Protein AF-A0A840BZ59-F1 (afdb_monomer_lite)

Structure (mmCIF, N/CA/C/O backbone):
data_AF-A0A840BZ59-F1
#
_entry.id   AF-A0A840BZ59-F1
#
loop_
_atom_site.group_PDB
_atom_site.id
_atom_site.type_symbol
_atom_site.label_atom_id
_atom_site.label_alt_id
_atom_site.label_comp_id
_atom_site.label_asym_id
_atom_site.label_entity_id
_atom_site.label_seq_id
_atom_site.pdbx_PDB_ins_code
_atom_site.Cartn_x
_atom_site.Cartn_y
_atom_site.Cartn_z
_atom_site.occupancy
_atom_site.B_iso_or_equiv
_atom_site.auth_seq_id
_atom_site.auth_comp_id
_atom_site.auth_asym_id
_atom_site.auth_atom_id
_atom_site.pdbx_PDB_model_num
ATOM 1 N N . MET A 1 1 ? -23.584 17.702 27.011 1.00 47.75 1 MET A N 1
ATOM 2 C CA . MET A 1 1 ? -23.099 17.099 25.749 1.00 47.75 1 MET A CA 1
ATOM 3 C C . MET A 1 1 ? -23.8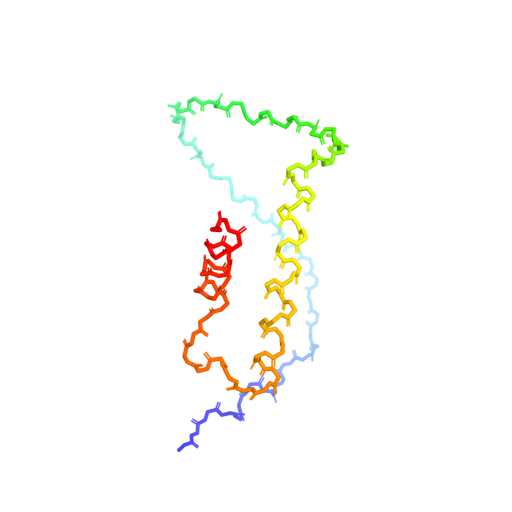86 17.718 24.596 1.00 47.75 1 MET A C 1
ATOM 5 O O . MET A 1 1 ? -24.965 17.242 24.283 1.00 47.75 1 MET A O 1
ATOM 9 N N . ALA A 1 2 ? -23.439 18.863 24.069 1.00 44.09 2 ALA A N 1
ATOM 10 C CA . ALA A 1 2 ? -24.236 19.712 23.179 1.00 44.09 2 ALA A CA 1
ATOM 11 C C . ALA A 1 2 ? -23.337 20.476 22.198 1.00 44.09 2 ALA A C 1
ATOM 13 O O . ALA A 1 2 ? -22.624 21.362 22.647 1.00 44.09 2 ALA A O 1
ATOM 14 N N . THR A 1 3 ? -23.405 20.159 20.896 1.00 49.91 3 THR A N 1
ATOM 15 C CA . THR A 1 3 ? -22.969 21.058 19.794 1.00 49.91 3 THR A CA 1
ATOM 16 C C . THR A 1 3 ? -23.391 20.617 18.375 1.00 49.91 3 THR A C 1
ATOM 18 O O . THR A 1 3 ? -23.003 21.261 17.410 1.00 49.91 3 THR A O 1
ATOM 21 N N . PHE A 1 4 ? -24.226 19.583 18.192 1.00 45.78 4 PHE A N 1
ATOM 22 C CA . PHE A 1 4 ? -24.599 19.070 16.855 1.00 45.78 4 PHE A CA 1
ATOM 23 C C . PHE A 1 4 ? -25.884 19.658 16.223 1.00 45.78 4 PHE A C 1
ATOM 25 O O . PHE A 1 4 ? -26.372 19.112 15.243 1.00 45.78 4 PHE A O 1
ATOM 32 N N . ALA A 1 5 ? -26.460 20.757 16.727 1.00 48.09 5 ALA A N 1
ATOM 33 C CA . ALA A 1 5 ? -27.855 21.103 16.388 1.00 48.09 5 ALA A CA 1
ATOM 34 C C . ALA A 1 5 ? -28.165 22.567 15.996 1.00 48.09 5 ALA A C 1
ATOM 36 O O . ALA A 1 5 ? -29.312 22.980 16.149 1.00 48.09 5 ALA A O 1
ATOM 37 N N . ARG A 1 6 ? -27.213 23.397 15.528 1.00 53.44 6 ARG A N 1
ATOM 38 C CA . ARG A 1 6 ? -27.494 24.850 15.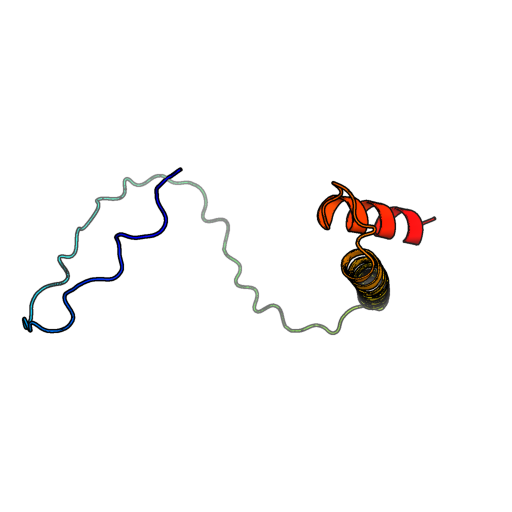351 1.00 53.44 6 ARG A CA 1
ATOM 39 C C . ARG A 1 6 ? -26.964 25.583 14.112 1.00 53.44 6 ARG A C 1
ATOM 41 O O . ARG A 1 6 ? -26.981 26.805 14.120 1.00 53.44 6 ARG A O 1
ATOM 48 N N . LEU A 1 7 ? -26.561 24.917 13.031 1.00 47.31 7 LEU A N 1
ATOM 49 C CA . LEU A 1 7 ? -26.137 25.634 11.804 1.00 47.31 7 LEU A CA 1
ATOM 50 C C . LEU A 1 7 ? -26.870 25.185 10.531 1.00 47.31 7 LEU A C 1
ATOM 52 O O . LEU A 1 7 ? -26.397 25.381 9.421 1.00 47.31 7 LEU A O 1
ATOM 56 N N . ALA A 1 8 ? -28.066 24.622 10.704 1.00 48.78 8 ALA A N 1
ATOM 57 C CA . ALA A 1 8 ? -29.017 24.341 9.635 1.00 48.78 8 ALA A CA 1
ATOM 58 C C . ALA A 1 8 ? -30.270 25.209 9.821 1.00 48.78 8 ALA A C 1
ATOM 60 O O . ALA A 1 8 ? -31.324 24.704 10.202 1.00 48.78 8 ALA A O 1
ATOM 61 N N . ARG A 1 9 ? -30.163 26.529 9.622 1.00 51.72 9 ARG A N 1
ATOM 62 C CA . ARG A 1 9 ? -31.343 27.389 9.445 1.00 51.72 9 ARG A CA 1
ATOM 63 C C . ARG A 1 9 ? -30.968 28.733 8.825 1.00 51.72 9 ARG A C 1
ATOM 65 O O . ARG A 1 9 ? -30.323 29.524 9.492 1.00 51.72 9 ARG A O 1
ATOM 72 N N . ALA A 1 10 ? -31.490 28.963 7.617 1.00 44.69 10 ALA A N 1
ATOM 73 C CA . ALA A 1 10 ? -31.792 30.272 7.025 1.00 44.69 10 ALA A CA 1
ATOM 74 C C . ALA A 1 10 ? -30.577 31.193 6.754 1.00 44.69 10 ALA A C 1
ATOM 76 O O . ALA A 1 10 ? -29.826 31.533 7.648 1.00 44.69 10 ALA A O 1
ATOM 77 N N . CYS A 1 11 ? -30.285 31.654 5.542 1.00 40.81 11 CYS A N 1
ATOM 78 C CA . CYS A 1 11 ? -31.188 32.141 4.510 1.00 40.81 11 CYS A CA 1
ATOM 79 C C . CYS A 1 11 ? -30.654 31.768 3.123 1.00 40.81 11 CYS A C 1
ATOM 81 O O . CYS A 1 11 ? -29.609 32.250 2.692 1.00 40.81 11 CYS A O 1
ATOM 83 N N . LEU A 1 12 ? -31.414 30.943 2.409 1.00 53.41 12 LEU A N 1
ATOM 84 C CA . LEU A 1 12 ? -31.445 30.984 0.954 1.00 53.41 12 LEU A CA 1
ATOM 85 C C . LEU A 1 12 ? -32.395 32.133 0.572 1.00 53.41 12 LEU A C 1
ATOM 87 O O . LEU A 1 12 ? -33.468 32.228 1.162 1.00 53.41 12 LEU A O 1
ATOM 91 N N . ALA A 1 13 ? -32.004 32.926 -0.428 1.00 47.84 13 ALA A N 1
ATOM 92 C CA . ALA A 1 13 ? -32.750 34.010 -1.086 1.00 47.84 13 ALA A CA 1
ATOM 93 C C . ALA A 1 13 ? -32.643 35.423 -0.474 1.00 47.84 13 ALA A C 1
ATOM 95 O O . ALA A 1 13 ? -33.446 35.821 0.361 1.00 47.84 13 ALA A O 1
ATOM 96 N N . ALA A 1 14 ? -31.713 36.220 -1.007 1.00 43.12 14 ALA A N 1
ATOM 97 C CA . ALA A 1 14 ? -31.961 37.619 -1.368 1.00 43.12 14 ALA A CA 1
ATOM 98 C C . ALA A 1 14 ? -30.859 38.102 -2.324 1.00 43.12 14 ALA A C 1
ATOM 100 O O . ALA A 1 14 ? -29.669 37.946 -2.066 1.00 43.12 14 ALA A O 1
ATOM 101 N N . ALA A 1 15 ? -31.292 38.633 -3.459 1.00 49.75 15 ALA A N 1
ATOM 102 C CA . ALA A 1 15 ? -30.482 39.176 -4.533 1.00 49.75 15 ALA A CA 1
ATOM 103 C C . ALA A 1 15 ? -29.671 40.417 -4.119 1.00 49.75 15 ALA A C 1
ATOM 105 O O . ALA A 1 15 ? -30.148 41.203 -3.312 1.00 49.75 15 ALA A O 1
ATOM 106 N N . CYS A 1 16 ? -28.504 40.603 -4.747 1.00 46.84 16 CYS A N 1
ATOM 107 C CA . CYS A 1 16 ? -27.899 41.886 -5.151 1.00 46.84 16 CYS A CA 1
ATOM 108 C C . CYS A 1 16 ? -26.703 41.534 -6.062 1.00 46.84 16 CYS A C 1
ATOM 110 O O . CYS A 1 16 ? -25.722 40.958 -5.608 1.00 46.84 16 CYS A O 1
ATOM 112 N N . LEU A 1 17 ? -26.857 41.540 -7.389 1.00 47.06 17 LEU A N 1
ATOM 113 C CA . LEU A 1 17 ? -26.545 42.683 -8.260 1.00 47.06 17 LEU A CA 1
ATOM 114 C C . LEU A 1 17 ? -25.190 43.344 -7.945 1.00 47.06 17 LEU A C 1
ATOM 116 O O . LEU A 1 17 ? -25.078 44.085 -6.983 1.00 47.06 17 LEU A O 1
ATOM 120 N N . ALA A 1 18 ? -24.238 43.101 -8.852 1.00 45.66 18 ALA A N 1
ATOM 121 C CA . ALA A 1 18 ? -23.255 44.049 -9.382 1.00 45.66 18 ALA A CA 1
ATOM 122 C C . ALA A 1 18 ? -22.259 44.774 -8.436 1.00 45.66 18 ALA A C 1
ATOM 124 O O . ALA A 1 18 ? -22.640 45.504 -7.533 1.00 45.66 18 ALA A O 1
ATOM 125 N N . LEU A 1 19 ? -20.983 44.714 -8.865 1.00 48.62 19 LEU A N 1
ATOM 126 C CA . LEU A 1 19 ? -19.853 45.636 -8.609 1.00 48.62 19 LEU A CA 1
ATOM 127 C C . LEU A 1 19 ? -19.074 45.491 -7.281 1.00 48.62 19 LEU A C 1
ATOM 129 O O . LEU A 1 19 ? -19.669 45.355 -6.221 1.00 48.62 19 LEU A O 1
ATOM 133 N N . PRO A 1 20 ? -17.745 45.721 -7.286 1.00 50.59 20 PRO A N 1
ATOM 134 C CA . PRO A 1 20 ? -16.738 45.319 -8.265 1.00 50.59 20 PRO A CA 1
ATOM 135 C C . PRO A 1 20 ? -15.613 44.502 -7.597 1.00 50.59 20 PRO A C 1
ATOM 137 O O . PRO A 1 20 ? -15.330 44.621 -6.406 1.00 50.59 20 PRO A O 1
ATOM 140 N N . PHE A 1 21 ? -14.924 43.690 -8.394 1.00 54.88 21 PHE A N 1
ATOM 141 C CA . PHE A 1 21 ? -13.644 43.098 -8.016 1.00 54.88 21 PHE A CA 1
ATOM 142 C C . PHE A 1 21 ? -12.635 44.250 -7.865 1.00 54.88 21 PHE A C 1
ATOM 144 O O . PHE A 1 21 ? -12.081 44.739 -8.849 1.00 54.88 21 PHE A O 1
ATOM 151 N N . VAL A 1 22 ? -12.475 44.763 -6.642 1.00 54.97 22 VAL A N 1
ATOM 152 C CA . VAL A 1 22 ? -11.477 45.787 -6.326 1.00 54.97 22 VAL A CA 1
ATOM 153 C C . VAL A 1 22 ? -10.106 45.136 -6.446 1.00 54.97 22 VAL A C 1
ATOM 155 O O . VAL A 1 22 ? -9.708 44.290 -5.648 1.00 54.97 22 VAL A O 1
ATOM 158 N N . ILE A 1 23 ? -9.411 45.538 -7.503 1.00 58.72 23 ILE A N 1
ATOM 159 C CA . ILE A 1 23 ? -8.014 45.251 -7.787 1.00 58.72 23 ILE A CA 1
ATOM 160 C C . ILE A 1 23 ? -7.191 45.916 -6.678 1.00 58.7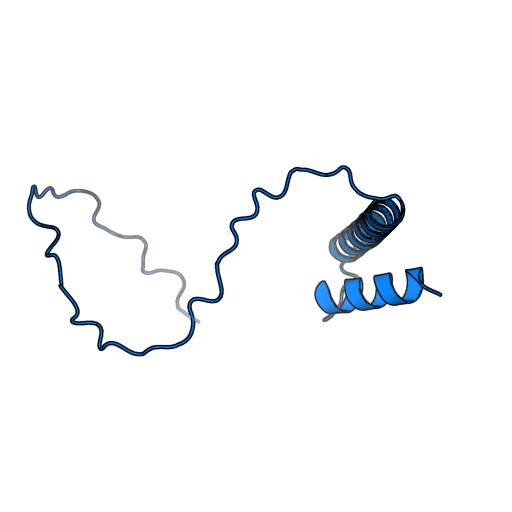2 23 ILE A C 1
ATOM 162 O O . ILE A 1 23 ? -6.963 47.123 -6.710 1.00 58.72 23 ILE A O 1
ATOM 166 N N . VAL A 1 24 ? -6.757 45.146 -5.678 1.00 54.00 24 VAL A N 1
ATOM 167 C CA . VAL A 1 24 ? -5.713 45.599 -4.753 1.00 54.00 24 VAL A CA 1
ATOM 168 C C . VAL A 1 24 ? -4.357 45.323 -5.398 1.00 54.00 24 VAL A C 1
ATOM 170 O O . VAL A 1 24 ? -3.851 44.202 -5.421 1.00 54.00 24 VAL A O 1
ATOM 173 N N . ALA A 1 25 ? -3.797 46.372 -5.994 1.00 51.94 25 ALA A N 1
ATOM 174 C CA . ALA A 1 25 ? -2.414 46.418 -6.430 1.00 51.94 25 ALA A CA 1
ATOM 175 C C . ALA A 1 25 ? -1.505 46.416 -5.190 1.00 51.94 25 ALA A C 1
ATOM 177 O O . ALA A 1 25 ? -1.426 47.405 -4.464 1.00 51.94 25 ALA A O 1
ATOM 178 N N . ALA A 1 26 ? -0.830 45.295 -4.940 1.00 55.81 26 ALA A N 1
ATOM 179 C CA . ALA A 1 26 ? 0.278 45.230 -3.998 1.00 55.81 26 ALA A CA 1
ATOM 180 C C . ALA A 1 26 ? 1.569 45.661 -4.721 1.00 55.81 26 ALA A C 1
ATOM 182 O O . ALA A 1 26 ? 1.931 45.029 -5.718 1.00 55.81 26 ALA A O 1
ATOM 183 N N . PRO A 1 27 ? 2.288 46.703 -4.262 1.00 46.41 27 PRO A N 1
ATOM 184 C CA . PRO A 1 27 ? 3.636 46.964 -4.747 1.00 46.41 27 PRO A CA 1
ATOM 185 C C . PRO A 1 27 ? 4.560 45.857 -4.226 1.00 46.41 27 PRO A C 1
ATOM 187 O O . PRO A 1 27 ? 4.880 45.795 -3.041 1.00 46.41 27 PRO A O 1
ATOM 190 N N . SER A 1 28 ? 4.952 44.951 -5.123 1.00 43.75 28 SER A N 1
ATOM 191 C CA . SER A 1 28 ? 5.946 43.914 -4.854 1.00 43.75 28 SER A CA 1
ATOM 192 C C . SER A 1 28 ? 7.333 44.566 -4.879 1.00 43.75 28 SER A C 1
ATOM 194 O O . SER A 1 28 ? 7.738 45.045 -5.942 1.00 43.75 28 SER A O 1
ATOM 196 N N . PRO A 1 29 ? 8.078 44.634 -3.759 1.00 48.31 29 PRO A N 1
ATOM 197 C CA . PRO A 1 29 ? 9.456 45.082 -3.815 1.00 48.31 29 PRO A CA 1
ATOM 198 C C . PRO A 1 29 ? 10.261 44.085 -4.646 1.00 48.31 29 PRO A C 1
ATOM 200 O O . PRO A 1 29 ? 10.168 42.869 -4.462 1.00 48.31 29 PRO A O 1
ATOM 203 N N . ALA A 1 30 ? 11.035 44.640 -5.574 1.00 54.56 30 ALA A N 1
ATOM 204 C CA . ALA A 1 30 ? 12.088 43.965 -6.301 1.00 54.56 30 ALA A CA 1
ATOM 205 C C . ALA A 1 30 ? 13.030 43.266 -5.309 1.00 54.56 30 ALA A C 1
ATOM 207 O O . ALA A 1 30 ? 13.919 43.877 -4.723 1.00 54.56 30 ALA A O 1
ATOM 208 N N . GLY A 1 31 ? 12.798 41.972 -5.116 1.00 47.50 31 GLY A N 1
ATOM 209 C CA . GLY A 1 31 ? 13.731 41.032 -4.527 1.00 47.50 31 GLY A CA 1
ATOM 210 C C . GLY A 1 31 ? 14.191 40.107 -5.637 1.00 47.50 31 GLY A C 1
ATOM 211 O O . GLY A 1 31 ? 13.488 39.166 -5.996 1.00 47.50 31 GLY A O 1
ATOM 212 N N . ALA A 1 32 ? 15.357 40.409 -6.199 1.00 54.47 32 ALA A N 1
ATOM 213 C CA . ALA A 1 32 ? 16.110 39.471 -7.003 1.00 54.47 32 ALA A CA 1
ATOM 214 C C . ALA A 1 32 ? 16.423 38.235 -6.147 1.00 54.47 32 ALA A C 1
ATOM 216 O O . ALA A 1 32 ? 17.326 38.241 -5.316 1.00 54.47 32 ALA A O 1
ATOM 217 N N . VAL A 1 33 ? 15.656 37.177 -6.362 1.00 45.62 33 VAL A N 1
ATOM 218 C CA . VAL A 1 33 ? 16.123 35.804 -6.233 1.00 45.62 33 VAL A CA 1
ATOM 219 C C . VAL A 1 33 ? 15.796 35.161 -7.560 1.00 45.62 33 VAL A C 1
ATOM 221 O O . VAL A 1 33 ? 14.632 34.985 -7.906 1.00 45.62 33 VAL A O 1
ATOM 224 N N . GLU A 1 34 ? 16.863 34.964 -8.329 1.00 43.28 34 GLU A N 1
ATOM 225 C CA . GLU A 1 34 ? 17.031 33.925 -9.332 1.00 43.28 34 GLU A CA 1
ATOM 226 C C . GLU A 1 34 ? 15.718 33.266 -9.751 1.00 43.28 34 GLU A C 1
ATOM 228 O O . GLU A 1 34 ? 15.174 32.389 -9.072 1.00 43.28 34 GLU A O 1
ATOM 233 N N . ALA A 1 35 ? 15.230 33.695 -10.913 1.00 44.91 35 ALA A N 1
ATOM 234 C CA . ALA A 1 35 ? 14.364 32.892 -11.744 1.00 44.91 35 ALA A CA 1
ATOM 235 C C . ALA A 1 35 ? 15.101 31.580 -12.042 1.00 44.91 35 ALA A C 1
ATOM 237 O O . ALA A 1 35 ? 15.726 31.412 -13.084 1.00 44.91 35 ALA A O 1
ATOM 238 N N . LYS A 1 36 ? 15.039 30.639 -11.097 1.00 43.38 36 LYS A N 1
ATOM 239 C CA . LYS A 1 36 ? 15.214 29.233 -11.386 1.00 43.38 36 LYS A CA 1
ATOM 240 C C . LYS A 1 36 ? 14.026 28.902 -12.253 1.00 43.38 36 LYS A C 1
ATOM 242 O O . LYS A 1 36 ? 12.923 28.697 -11.747 1.00 43.38 36 LYS A O 1
ATOM 247 N N . GLU A 1 37 ? 14.283 28.985 -13.551 1.00 42.25 37 GLU A N 1
ATOM 248 C CA . GLU A 1 37 ? 13.442 28.537 -14.633 1.00 42.25 37 GLU A CA 1
ATOM 249 C C . GLU A 1 37 ? 12.555 27.411 -14.117 1.00 42.25 37 GLU A C 1
ATOM 251 O O . GLU A 1 37 ? 12.975 26.268 -13.910 1.00 42.25 37 GLU A O 1
ATOM 256 N N . THR A 1 38 ? 11.289 27.748 -13.893 1.00 42.69 38 THR A N 1
ATOM 257 C CA . THR A 1 38 ? 10.199 26.836 -14.173 1.00 42.69 38 THR A CA 1
ATOM 258 C C . THR A 1 38 ? 10.350 26.464 -15.638 1.00 42.69 38 THR A C 1
ATOM 260 O O . THR A 1 38 ? 9.668 26.988 -16.513 1.00 42.69 38 THR A O 1
ATOM 263 N N . ALA A 1 39 ? 11.271 25.539 -15.900 1.00 48.50 39 ALA A N 1
ATOM 264 C CA . ALA A 1 39 ? 11.164 24.609 -16.986 1.00 48.50 39 ALA A CA 1
ATOM 265 C C . ALA A 1 39 ? 9.864 23.854 -16.712 1.00 48.50 39 ALA A C 1
ATOM 267 O O . ALA A 1 39 ? 9.830 22.778 -16.110 1.00 48.50 39 ALA A O 1
ATOM 268 N N . THR A 1 40 ? 8.764 24.431 -17.182 1.00 45.97 40 THR A N 1
ATOM 269 C CA . THR A 1 40 ? 7.684 23.685 -17.803 1.00 45.97 40 THR A CA 1
ATOM 270 C C . THR A 1 40 ? 8.293 22.921 -18.975 1.00 45.97 40 THR A C 1
ATOM 272 O O . THR A 1 40 ? 8.048 23.207 -20.140 1.00 45.97 40 THR A O 1
ATOM 275 N N . ALA A 1 41 ? 9.133 21.937 -18.653 1.00 53.25 41 ALA A N 1
ATOM 276 C CA . ALA A 1 41 ? 9.341 20.802 -19.504 1.00 53.25 41 ALA A CA 1
ATOM 277 C C . ALA A 1 41 ? 7.973 20.138 -19.541 1.00 53.25 41 ALA A C 1
ATOM 279 O O . ALA A 1 41 ? 7.541 19.499 -18.575 1.00 53.25 41 ALA A O 1
ATOM 280 N N . THR A 1 42 ? 7.267 20.365 -20.641 1.00 52.41 42 THR A N 1
ATOM 281 C CA . THR A 1 42 ? 6.257 19.468 -21.175 1.00 52.41 42 THR A CA 1
ATOM 282 C C . THR A 1 42 ? 6.883 18.082 -21.124 1.00 52.41 42 THR A C 1
ATOM 284 O O . THR A 1 42 ? 7.636 17.687 -22.008 1.00 52.41 42 THR A O 1
ATOM 287 N N . LYS A 1 43 ? 6.711 17.389 -19.993 1.00 60.41 43 LYS A N 1
ATOM 288 C CA . LYS A 1 43 ? 7.249 16.056 -19.774 1.00 60.41 43 LYS A CA 1
ATOM 289 C C . LYS A 1 43 ? 6.412 15.183 -20.678 1.00 60.41 43 LYS A C 1
ATOM 291 O O . LYS A 1 43 ? 5.347 14.711 -20.277 1.00 60.41 43 LYS A O 1
ATOM 296 N N . GLU A 1 44 ? 6.868 15.058 -21.920 1.00 64.50 44 GLU A N 1
ATOM 297 C CA . GLU A 1 44 ? 6.433 14.037 -22.854 1.00 64.50 44 GLU A CA 1
ATOM 298 C C . GLU A 1 44 ? 6.224 12.777 -22.029 1.00 64.50 44 GLU A C 1
ATOM 300 O O . GLU A 1 44 ? 7.087 12.424 -21.210 1.00 64.50 44 GLU A O 1
ATOM 305 N N . LYS A 1 45 ? 5.026 12.187 -22.128 1.00 67.94 45 LYS A N 1
ATOM 306 C CA . LYS A 1 45 ? 4.647 10.999 -21.361 1.00 67.94 45 LYS A CA 1
ATOM 307 C C . LYS A 1 45 ? 5.512 9.841 -21.834 1.00 67.94 45 LYS A C 1
ATOM 309 O O . LYS A 1 45 ? 5.065 8.974 -22.574 1.00 67.94 45 LYS A O 1
ATOM 314 N N . ARG A 1 46 ? 6.772 9.835 -21.414 1.00 77.88 46 ARG A N 1
ATOM 315 C CA . ARG A 1 46 ? 7.693 8.752 -21.673 1.00 77.88 46 ARG A CA 1
ATOM 316 C C . ARG A 1 46 ? 7.102 7.534 -20.975 1.00 77.88 46 ARG A C 1
ATOM 318 O O . ARG A 1 46 ? 6.758 7.644 -19.788 1.00 77.88 46 ARG A O 1
ATOM 325 N N . PRO A 1 47 ? 6.921 6.415 -21.694 1.00 83.06 47 PRO A N 1
ATOM 326 C CA . PRO A 1 47 ? 6.386 5.213 -21.090 1.00 83.06 47 PRO A CA 1
ATOM 327 C C . PRO A 1 47 ? 7.203 4.849 -19.843 1.00 83.06 47 PRO A C 1
ATOM 329 O O . PRO A 1 47 ? 8.416 5.092 -19.793 1.00 83.06 47 PRO A O 1
ATOM 332 N N . PRO A 1 48 ? 6.543 4.329 -18.797 1.00 85.06 48 PRO A N 1
ATOM 333 C CA . PRO A 1 48 ? 7.220 3.950 -17.569 1.00 85.06 48 PRO A CA 1
ATOM 334 C C . PRO A 1 48 ? 8.300 2.910 -17.871 1.00 85.06 48 PRO A C 1
ATOM 336 O O . PRO A 1 48 ? 8.066 1.943 -18.591 1.00 85.06 48 PRO A O 1
ATOM 339 N N . THR A 1 49 ? 9.487 3.104 -17.299 1.00 91.62 49 THR A N 1
ATOM 340 C CA . THR A 1 49 ? 10.565 2.117 -17.407 1.00 91.62 49 THR A CA 1
ATOM 341 C C . THR A 1 49 ? 10.182 0.830 -16.660 1.00 91.62 49 THR A C 1
ATOM 343 O O . THR A 1 49 ? 9.353 0.882 -15.742 1.00 91.62 49 THR A O 1
ATOM 346 N N . PRO A 1 50 ? 10.799 -0.326 -16.967 1.00 88.81 50 PRO A N 1
ATOM 347 C CA . PRO A 1 50 ? 10.507 -1.586 -16.275 1.00 88.81 50 PRO A CA 1
ATOM 348 C C . PRO A 1 50 ? 10.617 -1.489 -14.743 1.00 88.81 50 PRO A C 1
ATOM 350 O O . PRO A 1 50 ? 9.770 -2.006 -14.018 1.00 88.81 50 PRO A O 1
ATOM 353 N N . GLY A 1 51 ? 11.598 -0.736 -14.232 1.00 87.75 51 GLY A N 1
ATOM 354 C CA . GLY A 1 51 ? 11.739 -0.485 -12.794 1.00 87.75 51 GLY A CA 1
ATOM 355 C C . GLY A 1 51 ? 10.577 0.315 -12.188 1.00 87.75 51 GLY A C 1
ATOM 356 O O . GLY A 1 51 ? 10.168 0.050 -11.057 1.00 87.75 51 GLY A O 1
ATOM 357 N N . GLN A 1 52 ? 9.998 1.254 -12.943 1.00 89.88 52 GLN A N 1
ATOM 358 C CA . GLN A 1 52 ? 8.824 2.026 -12.518 1.00 89.88 52 GLN A CA 1
ATOM 359 C C . GLN A 1 52 ? 7.549 1.178 -12.534 1.00 89.88 52 GLN A C 1
ATOM 361 O O . GLN A 1 52 ? 6.712 1.317 -11.641 1.00 89.88 52 GLN A O 1
ATOM 366 N N . LEU A 1 53 ? 7.411 0.273 -13.506 1.00 91.69 53 LEU A N 1
ATOM 367 C CA . LEU A 1 53 ? 6.323 -0.706 -13.527 1.00 91.69 53 LEU A CA 1
ATOM 368 C C . LEU A 1 53 ? 6.407 -1.635 -12.312 1.00 91.69 53 LEU A C 1
ATOM 370 O O . LEU A 1 53 ? 5.434 -1.744 -11.572 1.00 91.69 53 LEU A O 1
ATOM 374 N N . ALA A 1 54 ? 7.586 -2.191 -12.020 1.00 89.44 54 ALA A N 1
ATOM 375 C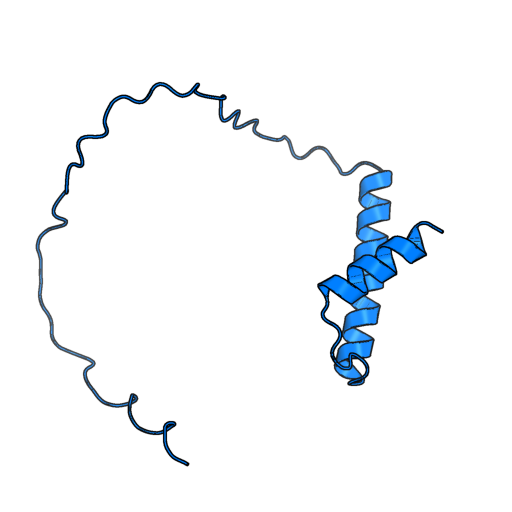 CA . ALA A 1 54 ? 7.792 -3.023 -10.834 1.00 89.44 5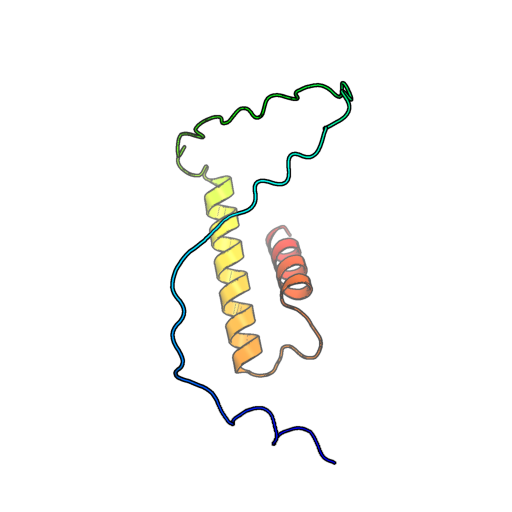4 ALA A CA 1
ATOM 376 C C . ALA A 1 54 ? 7.478 -2.273 -9.524 1.00 89.44 54 ALA A C 1
ATOM 378 O O . ALA A 1 54 ? 6.894 -2.836 -8.601 1.00 89.44 54 ALA A O 1
ATOM 379 N N . ALA A 1 55 ? 7.825 -0.986 -9.421 1.00 88.94 55 ALA A N 1
ATOM 380 C CA . ALA A 1 55 ? 7.453 -0.165 -8.268 1.00 88.94 55 ALA A CA 1
ATOM 381 C C . ALA A 1 55 ? 5.931 0.053 -8.159 1.00 88.94 55 ALA A C 1
ATOM 383 O O . ALA A 1 55 ? 5.383 -0.002 -7.057 1.00 88.94 55 ALA A O 1
ATOM 384 N N . ARG A 1 56 ? 5.236 0.257 -9.286 1.00 90.81 56 ARG A N 1
ATOM 385 C CA . ARG A 1 56 ? 3.770 0.371 -9.318 1.00 90.81 56 ARG A CA 1
ATOM 386 C C . ARG A 1 56 ? 3.080 -0.925 -8.916 1.00 90.81 56 ARG A C 1
ATOM 388 O O . ARG A 1 56 ? 2.123 -0.858 -8.151 1.00 90.81 56 ARG A O 1
ATOM 395 N N . GLU A 1 57 ? 3.567 -2.075 -9.373 1.00 92.56 57 GLU A N 1
ATOM 396 C CA . GLU A 1 57 ? 3.013 -3.369 -8.961 1.00 92.56 57 GLU A CA 1
ATOM 397 C C . GLU A 1 57 ? 3.175 -3.585 -7.453 1.00 92.56 57 GLU A C 1
ATOM 399 O O . GLU A 1 57 ? 2.193 -3.871 -6.774 1.00 92.56 57 GLU A O 1
ATOM 404 N N . ARG A 1 58 ? 4.354 -3.293 -6.883 1.00 93.00 58 ARG A N 1
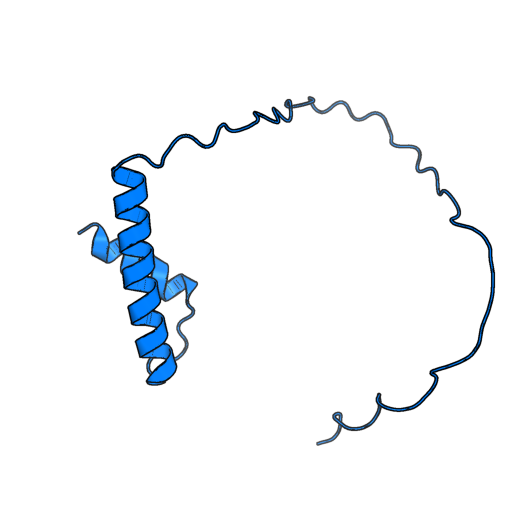ATOM 405 C CA . ARG A 1 58 ? 4.545 -3.326 -5.419 1.00 93.00 58 ARG A CA 1
ATOM 406 C C . ARG A 1 58 ? 3.561 -2.410 -4.688 1.00 93.00 58 ARG A C 1
ATOM 408 O O . ARG A 1 58 ? 2.977 -2.802 -3.683 1.00 93.00 58 ARG A O 1
ATOM 415 N N . MET A 1 59 ? 3.344 -1.197 -5.200 1.00 91.88 59 MET A N 1
ATOM 416 C CA . MET A 1 59 ? 2.395 -0.252 -4.604 1.00 91.88 59 MET A CA 1
ATOM 417 C C . MET A 1 59 ? 0.950 -0.757 -4.647 1.00 91.88 59 MET A C 1
ATOM 419 O O . MET A 1 59 ? 0.211 -0.544 -3.683 1.00 91.88 59 MET A O 1
ATOM 423 N N . LYS A 1 60 ? 0.552 -1.439 -5.727 1.00 94.31 60 LYS A N 1
ATOM 424 C CA . LYS A 1 60 ? -0.766 -2.080 -5.833 1.00 94.31 60 LYS A CA 1
ATOM 425 C C . LYS A 1 60 ? -0.918 -3.194 -4.803 1.00 94.31 60 LYS A C 1
ATOM 427 O O . LYS A 1 60 ? -1.918 -3.193 -4.091 1.00 94.31 60 LYS A O 1
ATOM 432 N N . THR A 1 61 ? 0.078 -4.071 -4.673 1.00 94.88 61 THR A N 1
ATOM 433 C CA . THR A 1 61 ? 0.069 -5.159 -3.683 1.00 94.88 61 THR A CA 1
ATOM 434 C C . THR A 1 61 ? -0.064 -4.610 -2.264 1.00 94.88 61 THR A C 1
ATOM 436 O O . THR A 1 61 ? -1.011 -4.957 -1.562 1.00 94.88 61 THR A O 1
ATOM 439 N N . CYS A 1 62 ? 0.782 -3.647 -1.879 1.00 96.12 62 CYS A N 1
ATOM 440 C CA . CYS A 1 62 ? 0.684 -2.996 -0.569 1.00 96.12 62 CYS A CA 1
ATOM 441 C C . CYS A 1 62 ? -0.686 -2.319 -0.358 1.00 96.12 62 CYS A C 1
ATOM 443 O O . CYS A 1 62 ? -1.237 -2.326 0.741 1.00 96.12 62 CYS A O 1
ATOM 445 N N . GLY A 1 63 ? -1.261 -1.717 -1.404 1.00 95.38 63 GLY A N 1
ATOM 446 C CA . GLY A 1 63 ? -2.585 -1.096 -1.340 1.00 95.38 63 GLY A CA 1
ATOM 447 C C . GLY A 1 63 ? -3.714 -2.097 -1.113 1.00 95.38 63 GLY A C 1
ATOM 448 O O . GLY A 1 63 ? -4.631 -1.816 -0.338 1.00 95.38 63 GLY A O 1
ATOM 449 N N . ALA A 1 64 ? -3.645 -3.258 -1.761 1.00 96.75 64 ALA A N 1
ATOM 450 C CA . ALA A 1 64 ? -4.620 -4.329 -1.601 1.00 96.75 64 ALA A CA 1
ATOM 451 C C . ALA A 1 64 ? -4.587 -4.903 -0.178 1.00 96.75 64 ALA A C 1
ATOM 453 O O . ALA A 1 64 ? -5.631 -4.980 0.472 1.00 96.75 64 ALA A O 1
ATOM 454 N N . GLU A 1 65 ? -3.394 -5.198 0.342 1.00 94.94 65 GLU A N 1
ATOM 455 C CA . GLU A 1 65 ? -3.215 -5.691 1.712 1.00 94.94 65 GLU A CA 1
ATOM 456 C C . GLU A 1 65 ? -3.746 -4.702 2.746 1.00 94.94 65 GLU A C 1
ATOM 458 O O . GLU A 1 65 ? -4.479 -5.076 3.657 1.00 94.94 65 GLU A O 1
ATOM 463 N N . TRP A 1 66 ? -3.451 -3.413 2.583 1.00 95.75 66 TRP A N 1
ATOM 464 C CA . TRP A 1 66 ? -3.974 -2.399 3.490 1.00 95.75 66 TRP A CA 1
ATOM 465 C C . TRP A 1 66 ? -5.490 -2.291 3.458 1.00 95.75 66 TRP A C 1
ATOM 467 O O . TRP A 1 66 ? -6.109 -2.096 4.502 1.00 95.75 66 TRP A O 1
ATOM 477 N N . ARG A 1 67 ? -6.105 -2.413 2.278 1.00 95.75 67 ARG A N 1
ATOM 478 C CA . ARG A 1 67 ? -7.566 -2.441 2.186 1.00 95.75 67 ARG A CA 1
ATOM 479 C C . ARG A 1 67 ? -8.140 -3.671 2.871 1.00 95.75 67 ARG A C 1
ATOM 481 O O . ARG A 1 67 ? -9.100 -3.513 3.614 1.00 95.75 67 ARG A O 1
ATOM 488 N N . ALA A 1 68 ? -7.524 -4.840 2.714 1.00 96.06 68 ALA A N 1
ATOM 489 C CA . ALA A 1 68 ? -7.927 -6.044 3.436 1.00 96.06 68 ALA A CA 1
ATOM 490 C C . ALA A 1 68 ? -7.803 -5.862 4.959 1.00 96.06 68 ALA A C 1
ATOM 492 O O . ALA A 1 68 ? -8.755 -6.133 5.686 1.00 96.06 68 ALA A O 1
ATOM 493 N N . LEU A 1 69 ? -6.683 -5.310 5.440 1.00 94.81 69 LEU A N 1
ATOM 494 C CA . LEU A 1 69 ? -6.469 -5.007 6.859 1.00 94.81 69 LEU A CA 1
ATOM 495 C C . LEU A 1 69 ? -7.472 -3.979 7.388 1.00 94.81 69 LEU A C 1
ATOM 497 O O . LEU A 1 69 ? -7.967 -4.131 8.502 1.00 94.81 69 LEU A O 1
ATOM 501 N N . LYS A 1 70 ? -7.796 -2.949 6.598 1.00 94.00 70 LYS A N 1
ATOM 502 C CA . LYS A 1 70 ? -8.807 -1.946 6.953 1.00 94.00 70 LYS A CA 1
ATOM 503 C C . LYS A 1 70 ? -10.196 -2.546 7.061 1.00 94.00 70 LYS A C 1
ATOM 505 O O . LYS A 1 70 ? -10.882 -2.270 8.038 1.00 94.00 70 LYS A O 1
ATOM 510 N N . THR A 1 71 ? -10.593 -3.361 6.091 1.00 95.19 71 THR A N 1
ATOM 511 C CA . THR A 1 71 ? -11.888 -4.050 6.112 1.00 95.19 71 THR A CA 1
ATOM 512 C C . THR A 1 71 ? -11.967 -5.040 7.273 1.00 95.19 71 THR A C 1
ATOM 514 O O . THR A 1 71 ? -13.005 -5.141 7.914 1.00 95.19 71 THR A O 1
ATOM 517 N N . ALA A 1 72 ? -10.862 -5.713 7.598 1.00 94.38 72 ALA A N 1
ATOM 518 C CA . ALA A 1 72 ? -10.767 -6.619 8.740 1.00 94.38 72 ALA A CA 1
ATOM 519 C C . ALA A 1 72 ? -10.665 -5.906 10.104 1.00 94.38 72 ALA A C 1
ATOM 521 O O . ALA A 1 72 ? -10.630 -6.577 11.129 1.00 94.38 72 ALA A O 1
ATOM 522 N N . GLY A 1 73 ? -10.549 -4.571 10.146 1.00 93.12 73 GLY A N 1
ATOM 523 C CA . GLY A 1 73 ? -10.316 -3.826 11.391 1.00 93.12 73 GLY A CA 1
ATOM 524 C C . GLY A 1 73 ? -8.919 -4.025 12.004 1.00 93.12 73 GLY A C 1
ATOM 525 O O . GLY A 1 73 ? -8.648 -3.543 13.100 1.00 93.12 73 GLY A O 1
ATOM 526 N N . ASN A 1 74 ? -7.995 -4.669 11.284 1.00 93.12 74 ASN A N 1
ATOM 527 C CA . ASN A 1 74 ? -6.660 -5.057 11.755 1.00 93.12 74 ASN A CA 1
ATOM 528 C C . ASN A 1 74 ? -5.577 -3.991 11.517 1.00 93.12 74 ASN A C 1
ATOM 530 O O . ASN A 1 74 ? -4.381 -4.288 11.501 1.00 93.12 74 ASN A O 1
ATOM 534 N N . THR A 1 75 ? -5.961 -2.728 11.332 1.00 90.94 75 THR A N 1
ATOM 535 C CA . THR A 1 75 ? -4.989 -1.633 11.189 1.00 90.94 75 THR A CA 1
ATOM 536 C C . THR A 1 75 ? -4.465 -1.103 12.520 1.00 90.94 75 THR A C 1
ATOM 538 O O . THR A 1 75 ? -3.405 -0.475 12.543 1.00 90.94 75 THR A O 1
ATOM 541 N N . GLY A 1 76 ? -5.169 -1.355 13.630 1.00 89.81 76 GLY A N 1
ATOM 542 C CA . GLY A 1 76 ? -4.842 -0.772 14.934 1.00 89.81 76 GLY A CA 1
ATOM 543 C C . GLY A 1 76 ? -4.720 0.755 14.853 1.00 89.81 76 GLY A C 1
ATOM 544 O O . GLY A 1 76 ? -5.507 1.408 14.170 1.00 89.81 76 GLY A O 1
ATOM 545 N N . SER A 1 77 ? -3.690 1.318 15.490 1.00 90.25 77 SER A N 1
ATOM 546 C CA . SER A 1 77 ? -3.330 2.746 15.420 1.00 90.25 77 SER A CA 1
ATOM 547 C C . SER A 1 77 ? -2.415 3.108 14.241 1.00 90.25 77 SER A C 1
ATOM 549 O O . SER A 1 77 ? -1.971 4.252 14.123 1.00 90.25 77 SER A O 1
ATOM 551 N N . ARG A 1 78 ? -2.090 2.151 13.362 1.00 93.06 78 ARG A N 1
ATOM 552 C CA . ARG A 1 78 ? -1.153 2.390 12.260 1.00 93.06 78 ARG A CA 1
ATOM 553 C C . ARG A 1 78 ? -1.829 3.239 11.196 1.00 93.06 78 ARG A C 1
ATOM 555 O O . ARG A 1 78 ? -3.004 3.060 10.881 1.00 93.06 78 ARG A O 1
ATOM 562 N N . THR A 1 79 ? -1.065 4.136 10.588 1.00 94.38 79 THR A N 1
ATOM 563 C CA . THR A 1 79 ? -1.526 4.898 9.426 1.00 94.38 79 THR A CA 1
ATOM 564 C C . THR A 1 79 ? -1.073 4.219 8.137 1.00 94.38 79 THR A C 1
ATOM 566 O O . THR A 1 79 ? -0.123 3.435 8.115 1.00 94.38 79 THR A O 1
ATOM 569 N N . TRP A 1 80 ? -1.726 4.558 7.026 1.00 92.00 80 TRP A N 1
ATOM 570 C CA . TRP A 1 80 ? -1.333 4.072 5.701 1.00 92.00 80 TRP A CA 1
ATOM 571 C C . TRP A 1 80 ? 0.134 4.393 5.367 1.00 92.00 80 TRP A C 1
ATOM 573 O O . TRP A 1 80 ? 0.813 3.584 4.735 1.00 92.00 80 TRP A O 1
ATOM 583 N N . ARG A 1 81 ? 0.651 5.548 5.809 1.00 92.19 81 ARG A N 1
ATOM 584 C CA . ARG A 1 81 ? 2.036 5.972 5.550 1.00 92.19 81 ARG A CA 1
ATOM 585 C C . ARG A 1 81 ? 3.048 5.054 6.246 1.00 92.19 81 ARG A C 1
ATOM 587 O O . ARG A 1 81 ? 4.024 4.652 5.617 1.00 92.19 81 ARG A O 1
ATOM 594 N N . GLU A 1 82 ? 2.765 4.650 7.482 1.00 94.25 82 GLU A N 1
ATOM 595 C CA . GLU A 1 82 ? 3.598 3.701 8.235 1.00 94.25 82 GLU A CA 1
ATOM 596 C C . GLU A 1 82 ? 3.571 2.299 7.616 1.00 94.25 82 GLU A C 1
ATOM 598 O O . GLU A 1 82 ? 4.613 1.667 7.401 1.00 94.25 82 GLU A O 1
ATOM 603 N N . PHE A 1 83 ? 2.372 1.822 7.267 1.00 95.25 83 PHE A N 1
ATOM 604 C CA . PHE A 1 83 ? 2.202 0.507 6.655 1.00 95.25 83 PHE A CA 1
ATOM 605 C C . PHE A 1 83 ? 2.879 0.427 5.283 1.00 95.25 83 PHE A C 1
ATOM 607 O O . PHE A 1 83 ? 3.688 -0.467 5.047 1.00 95.25 83 PHE A O 1
ATOM 614 N N . SER A 1 84 ? 2.599 1.380 4.391 1.00 94.25 84 SER A N 1
ATOM 615 C CA . SER A 1 84 ? 3.152 1.388 3.030 1.00 94.25 84 SER A CA 1
ATOM 616 C C . SER A 1 84 ? 4.675 1.526 3.019 1.00 94.25 84 SER A C 1
ATOM 618 O O . SER A 1 84 ? 5.335 0.842 2.239 1.00 94.25 84 SER A O 1
ATOM 620 N N . SER A 1 85 ? 5.250 2.324 3.926 1.00 93.38 85 SER A N 1
ATOM 621 C CA . SER A 1 85 ? 6.707 2.431 4.089 1.00 93.38 85 SER A CA 1
ATOM 622 C C . SER A 1 85 ? 7.330 1.106 4.524 1.00 93.38 85 SER A C 1
ATOM 624 O O . SER A 1 85 ? 8.397 0.725 4.043 1.00 93.38 85 SER A O 1
ATOM 626 N N . THR A 1 86 ? 6.667 0.376 5.421 1.00 94.25 86 THR A N 1
ATOM 627 C CA . THR A 1 86 ? 7.124 -0.947 5.862 1.00 94.25 86 THR A CA 1
ATOM 628 C C . THR A 1 86 ? 6.976 -1.979 4.748 1.00 94.25 86 THR A C 1
ATOM 630 O O . THR A 1 86 ? 7.938 -2.678 4.450 1.00 94.25 86 THR A O 1
ATOM 633 N N . CYS A 1 87 ? 5.830 -2.015 4.071 1.00 94.38 87 CYS A N 1
ATOM 634 C CA . CYS A 1 87 ? 5.574 -2.911 2.944 1.00 94.38 87 CYS A CA 1
ATOM 635 C C . CYS A 1 87 ? 6.597 -2.714 1.812 1.00 94.38 87 CYS A C 1
ATOM 637 O O . CYS A 1 87 ? 7.204 -3.675 1.344 1.00 94.38 87 CYS A O 1
ATOM 639 N N . MET A 1 88 ? 6.894 -1.464 1.439 1.00 91.88 88 MET A N 1
ATOM 640 C CA . MET A 1 88 ? 7.914 -1.165 0.427 1.00 91.88 88 MET A CA 1
ATOM 641 C C . MET A 1 88 ? 9.334 -1.551 0.866 1.00 91.88 88 MET A C 1
ATOM 643 O O . MET A 1 88 ? 10.129 -1.964 0.022 1.00 91.88 88 MET A O 1
ATOM 647 N N . LYS A 1 89 ? 9.660 -1.453 2.164 1.00 92.19 89 LYS A N 1
ATOM 648 C CA . LYS A 1 89 ? 10.936 -1.955 2.705 1.00 92.19 89 LYS A CA 1
ATOM 649 C C . LYS A 1 89 ? 11.030 -3.478 2.616 1.00 92.19 89 LYS A C 1
ATOM 651 O O . LYS A 1 89 ? 12.085 -3.982 2.248 1.00 92.19 89 LYS A O 1
ATOM 656 N N . GLN A 1 90 ? 9.949 -4.198 2.919 1.00 87.94 90 GLN A N 1
ATOM 657 C CA . GLN A 1 90 ? 9.925 -5.660 2.810 1.00 87.94 90 GLN A CA 1
ATOM 658 C C . GLN A 1 90 ? 10.022 -6.121 1.355 1.00 87.94 90 GLN A C 1
ATOM 660 O O . GLN A 1 90 ? 10.763 -7.045 1.069 1.00 87.94 90 GLN A O 1
ATOM 665 N N . ALA A 1 91 ? 9.382 -5.417 0.419 1.00 84.31 91 ALA A N 1
ATOM 666 C CA . ALA A 1 91 ? 9.426 -5.744 -1.008 1.00 84.31 91 ALA A CA 1
ATOM 667 C C . ALA A 1 91 ? 10.782 -5.467 -1.702 1.00 84.31 91 ALA A C 1
ATOM 669 O O . ALA A 1 91 ? 10.893 -5.640 -2.920 1.00 84.31 91 ALA A O 1
ATOM 670 N N . ARG A 1 92 ? 11.782 -4.962 -0.961 1.00 80.50 92 ARG A N 1
ATOM 671 C CA . ARG A 1 92 ? 13.174 -4.780 -1.410 1.00 80.50 92 ARG A CA 1
ATOM 672 C C . ARG A 1 92 ? 14.116 -5.857 -0.849 1.00 80.50 92 ARG A C 1
ATOM 674 O O . ARG A 1 92 ? 15.210 -5.997 -1.390 1.00 80.50 92 ARG A O 1
ATOM 681 N N . ARG A 1 93 ? 13.731 -6.535 0.236 1.00 68.69 93 ARG A N 1
ATOM 682 C CA . ARG A 1 93 ? 14.500 -7.649 0.800 1.00 68.69 93 ARG A CA 1
ATOM 683 C C . ARG A 1 93 ? 14.277 -8.915 -0.007 1.00 68.69 93 ARG A C 1
ATOM 685 O O . ARG A 1 93 ? 15.247 -9.691 -0.068 1.00 68.69 93 ARG A O 1
#

Radius of gyration: 26.01 Å; chains: 1; bounding box: 50×55×49 Å

Sequence (93 aa):
MATFARLARACLAAACLALPFVIVAAPSPAGAVEAKETATATKEKRPPTPGQLAARERMKTCGAEWRALKTAGNTGSRTWREFSSTCMKQARR

Organism: NCBI:txid1348468

Secondary structure (DSSP, 8-state):
---SSSS--------------------------------------PPPPHHHHHHHHHHHHHHHHHHHHHHTTTTTT--HHHHHHHHHHHTT-

Foldseek 3Di:
DDDPPPDPDDDDDDDDDDDDDPDDDDPDPDDDDDPPDPPPPPPDCDDDDPVRVVVVVLQVVLVVVVVVCVVVVNCPPPDSVRSSVVSVVVVVD

pLDDT: mean 71.15, std 21.49, range [40.81, 96.75]